Protein AF-K2RGA6-F1 (afdb_monomer_lite)

Structure (mmCIF, N/CA/C/O backbone):
data_AF-K2RGA6-F1
#
_entry.id   AF-K2RGA6-F1
#
loop_
_atom_site.group_PDB
_atom_site.id
_atom_site.type_symbol
_atom_site.label_atom_id
_atom_site.label_alt_id
_atom_site.label_comp_id
_atom_site.label_asym_id
_atom_site.label_entity_id
_atom_site.label_seq_id
_atom_site.pdbx_PDB_ins_code
_atom_site.Cartn_x
_atom_site.Cartn_y
_atom_site.Cartn_z
_atom_site.occupancy
_atom_site.B_iso_or_equiv
_atom_site.auth_seq_id
_atom_site.auth_comp_id
_atom_site.auth_asym_id
_atom_site.auth_atom_id
_atom_site.pdbx_PDB_model_num
ATOM 1 N N . MET A 1 1 ? -22.045 -12.278 21.652 1.00 42.59 1 MET A N 1
ATOM 2 C CA . MET A 1 1 ? -22.392 -11.239 22.652 1.00 42.59 1 MET A CA 1
ATOM 3 C C . MET A 1 1 ? -21.714 -9.876 22.408 1.00 42.59 1 MET A C 1
ATOM 5 O O . MET A 1 1 ? -22.221 -8.893 22.923 1.00 42.59 1 MET A O 1
ATOM 9 N N . SER A 1 2 ? -20.665 -9.750 21.575 1.00 54.59 2 SER A N 1
ATOM 10 C CA . SER A 1 2 ? -19.977 -8.459 21.315 1.00 54.59 2 SER A CA 1
ATOM 11 C C . SER A 1 2 ? -20.689 -7.456 20.393 1.00 54.59 2 SER A C 1
ATOM 13 O O . SER A 1 2 ? -20.349 -6.276 20.404 1.00 54.59 2 SER A O 1
ATOM 15 N N . THR A 1 3 ? -21.667 -7.881 19.593 1.00 55.94 3 THR A N 1
ATOM 16 C CA . THR A 1 3 ? -22.254 -7.037 18.535 1.00 55.94 3 THR A CA 1
ATOM 17 C C . THR A 1 3 ? -23.110 -5.886 19.082 1.00 55.94 3 THR A C 1
ATOM 19 O O . THR A 1 3 ? -23.089 -4.792 18.526 1.00 55.94 3 THR A O 1
ATOM 22 N N . ASN A 1 4 ? -23.799 -6.090 20.212 1.00 56.12 4 ASN A N 1
ATOM 23 C CA . ASN A 1 4 ? -24.708 -5.087 20.788 1.00 56.12 4 ASN A CA 1
ATOM 24 C C . ASN A 1 4 ? -23.983 -3.884 21.415 1.00 56.12 4 ASN A C 1
ATOM 26 O O . ASN A 1 4 ? -24.480 -2.765 21.327 1.00 56.12 4 ASN A O 1
ATOM 30 N N . ILE A 1 5 ? -22.792 -4.082 21.994 1.00 60.75 5 ILE A N 1
ATOM 31 C CA . ILE A 1 5 ? -21.998 -2.975 22.558 1.00 60.75 5 ILE A CA 1
ATOM 32 C C . ILE A 1 5 ? -21.409 -2.106 21.435 1.00 60.75 5 ILE A C 1
ATOM 34 O O . ILE A 1 5 ? -21.424 -0.880 21.533 1.00 60.75 5 ILE A O 1
ATOM 38 N N . MET A 1 6 ? -20.955 -2.724 20.336 1.00 58.00 6 MET A N 1
ATOM 39 C CA . MET A 1 6 ? -20.426 -1.996 19.176 1.00 58.00 6 MET A CA 1
ATOM 40 C C . MET A 1 6 ? -21.485 -1.101 18.519 1.00 58.00 6 MET A C 1
ATOM 42 O O . MET A 1 6 ? -21.184 0.039 18.172 1.00 58.00 6 MET A O 1
ATOM 46 N N . ILE A 1 7 ? -22.725 -1.588 18.382 1.00 60.47 7 ILE A N 1
ATOM 47 C CA . ILE A 1 7 ? -23.826 -0.803 17.805 1.00 60.47 7 ILE A CA 1
ATOM 48 C C . ILE A 1 7 ? -24.153 0.412 18.687 1.00 60.47 7 ILE A C 1
ATOM 50 O O . ILE A 1 7 ? -24.281 1.517 18.165 1.00 60.47 7 ILE A O 1
ATOM 54 N N . GLY A 1 8 ? -24.203 0.244 20.014 1.00 62.19 8 GLY A N 1
ATOM 55 C CA . GLY A 1 8 ? -24.531 1.330 20.948 1.00 62.19 8 GLY A CA 1
ATOM 56 C C . GLY A 1 8 ? -23.455 2.415 21.108 1.00 62.19 8 GLY A C 1
ATOM 57 O O . GLY A 1 8 ? -23.773 3.530 21.518 1.00 62.19 8 GLY A O 1
ATOM 58 N N . LEU A 1 9 ? -22.186 2.113 20.805 1.00 62.38 9 LEU A N 1
ATOM 59 C CA . LEU A 1 9 ? -21.092 3.098 20.786 1.00 62.38 9 LEU A CA 1
ATOM 60 C C . LEU A 1 9 ? -21.050 3.875 19.468 1.00 62.38 9 LEU A C 1
ATOM 62 O O . LEU A 1 9 ? -20.916 5.097 19.482 1.00 62.38 9 LEU A O 1
ATOM 66 N N . LEU A 1 10 ? -21.211 3.186 18.335 1.00 62.62 10 LEU A N 1
ATOM 67 C CA . LEU A 1 10 ? -21.225 3.840 17.028 1.00 62.62 10 LEU A CA 1
ATOM 68 C C . LEU A 1 10 ? -22.467 4.719 16.832 1.00 62.62 10 LEU A C 1
ATOM 70 O O . LEU A 1 10 ? -22.372 5.768 16.205 1.00 62.62 10 LEU A O 1
ATOM 74 N N . SER A 1 11 ? -23.611 4.355 17.421 1.00 65.50 11 SER A N 1
ATOM 75 C CA . SER A 1 11 ? -24.823 5.183 17.369 1.00 65.50 11 SER A CA 1
ATOM 76 C C . SER A 1 11 ? -24.694 6.506 18.135 1.00 65.50 11 SER A C 1
ATOM 78 O O . SER A 1 11 ? -25.461 7.429 17.884 1.00 65.50 11 SER A O 1
ATOM 80 N N . LYS A 1 12 ? -23.751 6.606 19.084 1.00 80.75 12 LYS A N 1
ATOM 81 C CA . LYS A 1 12 ? -23.526 7.808 19.906 1.00 80.75 12 LYS A CA 1
ATOM 82 C C . LYS A 1 12 ? -22.502 8.771 19.306 1.00 80.75 12 LYS A C 1
ATOM 84 O O . LYS A 1 12 ? -22.453 9.920 19.729 1.00 80.75 12 LYS A O 1
ATOM 89 N N . ASN A 1 13 ? -21.692 8.319 18.347 1.00 87.31 13 ASN A N 1
ATOM 90 C CA . ASN A 1 13 ? -20.688 9.146 17.685 1.00 87.31 13 ASN A CA 1
ATOM 91 C C . ASN A 1 13 ? -20.775 8.968 16.154 1.00 87.31 13 ASN A C 1
ATOM 93 O O . ASN A 1 13 ? -20.175 8.034 15.608 1.00 87.31 13 ASN A O 1
ATOM 97 N N . PRO A 1 14 ? -21.505 9.857 15.451 1.00 87.50 14 PRO A N 1
ATOM 98 C CA . PRO A 1 14 ? -21.702 9.746 14.008 1.00 87.50 14 PRO A CA 1
ATOM 99 C C . PRO A 1 14 ? -20.395 9.884 13.214 1.00 87.50 14 PRO A C 1
ATOM 101 O O . PRO A 1 14 ? -20.262 9.261 12.162 1.00 87.50 14 PRO A O 1
ATOM 104 N N . GLU A 1 15 ? -19.408 10.630 13.720 1.00 84.19 15 GLU A N 1
ATOM 105 C CA . GLU A 1 15 ? -18.098 10.773 13.072 1.00 84.19 15 GLU A CA 1
ATOM 106 C C . GLU A 1 15 ? -17.313 9.461 13.113 1.00 84.19 15 GLU A C 1
ATOM 108 O O . GLU A 1 15 ? -16.775 9.014 12.096 1.00 84.19 15 GLU A O 1
ATOM 113 N N . LEU A 1 16 ? -17.298 8.794 14.272 1.00 84.12 16 LEU A N 1
ATOM 114 C CA . LEU A 1 16 ? -16.670 7.484 14.419 1.00 84.12 16 LEU A CA 1
ATOM 115 C C . LEU A 1 16 ? -17.359 6.446 13.529 1.00 84.12 16 LEU A C 1
ATOM 117 O O . LEU A 1 16 ? -16.676 5.674 12.857 1.00 84.12 16 LEU A O 1
ATOM 121 N N . HIS A 1 17 ? -18.694 6.443 13.484 1.00 85.81 17 HIS A N 1
ATOM 122 C CA . HIS A 1 17 ? -19.451 5.563 12.594 1.00 85.81 17 HIS A CA 1
ATOM 123 C C . HIS A 1 17 ? -19.080 5.799 11.126 1.00 85.81 17 HIS A C 1
ATOM 125 O O . HIS A 1 17 ? -18.688 4.859 10.437 1.00 85.81 17 HIS A O 1
ATOM 131 N N . ALA A 1 18 ? -19.118 7.049 10.656 1.00 87.25 18 ALA A N 1
ATOM 132 C CA . ALA A 1 18 ? -18.738 7.397 9.288 1.00 87.25 18 ALA A CA 1
ATOM 133 C C . ALA A 1 18 ? -17.297 6.971 8.964 1.00 87.25 18 ALA A C 1
ATOM 135 O O . ALA A 1 18 ? -17.021 6.455 7.878 1.00 87.25 18 ALA A O 1
ATOM 136 N N . ARG A 1 19 ? -16.372 7.123 9.920 1.00 87.31 19 ARG A N 1
ATOM 137 C CA . ARG A 1 19 ? -14.982 6.700 9.746 1.00 87.31 19 ARG A CA 1
ATOM 138 C C . ARG A 1 19 ? -14.846 5.184 9.655 1.00 87.31 19 ARG A C 1
ATOM 140 O O . ARG A 1 19 ? -14.118 4.704 8.790 1.00 87.31 19 ARG A O 1
ATOM 147 N N . VAL A 1 20 ? -15.533 4.432 10.510 1.00 90.38 20 VAL A N 1
ATOM 148 C CA . VAL A 1 20 ? -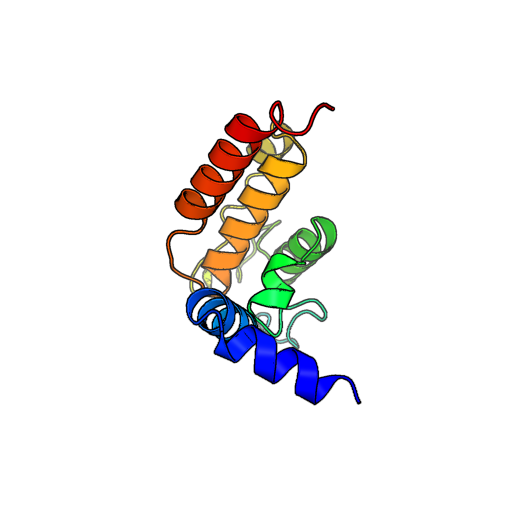15.528 2.962 10.476 1.00 90.38 20 VAL A CA 1
ATOM 149 C C . VAL A 1 20 ? -16.128 2.444 9.170 1.00 90.38 20 VAL A C 1
ATOM 151 O O . VAL A 1 20 ? -15.547 1.551 8.556 1.00 90.38 20 VAL A O 1
ATOM 154 N N . GLU A 1 21 ? -17.225 3.034 8.698 1.00 91.00 21 GLU A N 1
ATOM 155 C CA . GLU A 1 21 ? -17.820 2.679 7.405 1.00 91.00 21 GLU A CA 1
ATOM 156 C C . GLU A 1 21 ? -16.869 2.982 6.242 1.00 91.00 21 GLU A C 1
ATOM 158 O O . GLU A 1 21 ? -16.648 2.129 5.381 1.00 91.00 21 GLU A O 1
ATOM 163 N N . ASN A 1 22 ? -16.183 4.129 6.264 1.00 90.31 22 ASN A N 1
ATOM 164 C CA . ASN A 1 22 ? -15.135 4.418 5.287 1.00 90.31 22 ASN A CA 1
ATOM 165 C C . ASN A 1 22 ? -14.021 3.356 5.320 1.00 90.31 22 ASN A C 1
ATOM 167 O O . ASN A 1 22 ? -13.669 2.806 4.279 1.00 90.31 22 ASN A O 1
ATOM 171 N N . LEU A 1 23 ? -13.519 2.996 6.502 1.00 92.00 23 LEU A N 1
ATOM 172 C CA . LEU A 1 23 ? -12.478 1.976 6.680 1.00 92.00 23 LEU A CA 1
ATOM 173 C C . LEU A 1 23 ? -12.909 0.578 6.190 1.00 92.00 23 LEU A C 1
ATOM 175 O O . LEU A 1 23 ? -12.063 -0.206 5.750 1.00 92.00 23 LEU A O 1
ATOM 179 N N . ARG A 1 24 ? -14.210 0.271 6.219 1.00 94.00 24 ARG A N 1
ATOM 180 C CA . ARG A 1 24 ? -14.799 -0.977 5.703 1.00 94.00 24 ARG A CA 1
ATOM 181 C C . ARG A 1 24 ? -14.948 -1.011 4.181 1.00 94.00 24 ARG A C 1
ATOM 183 O O . ARG A 1 24 ? -15.158 -2.095 3.636 1.00 94.00 24 ARG A O 1
ATOM 190 N N . THR A 1 25 ? -14.815 0.127 3.498 1.00 93.75 25 THR A N 1
ATOM 191 C CA . THR A 1 25 ? -14.928 0.221 2.032 1.00 93.75 25 THR A CA 1
ATOM 192 C C . THR A 1 25 ? -13.978 -0.767 1.364 1.00 93.75 25 THR A C 1
ATOM 194 O O . THR A 1 25 ? -12.779 -0.773 1.658 1.00 93.75 25 THR A O 1
ATOM 197 N N . ARG A 1 26 ? -14.515 -1.611 0.475 1.00 95.56 26 ARG A N 1
ATOM 198 C CA . ARG A 1 26 ? -13.739 -2.606 -0.272 1.00 95.56 26 ARG A CA 1
ATOM 199 C C . ARG A 1 26 ? -12.953 -1.945 -1.396 1.00 95.56 26 ARG A C 1
ATOM 201 O O . ARG A 1 26 ? -13.460 -1.053 -2.069 1.00 95.56 26 ARG A O 1
ATOM 208 N N . LEU A 1 27 ? -11.735 -2.424 -1.605 1.00 93.69 27 LEU A N 1
ATOM 209 C CA . LEU A 1 27 ? -10.883 -2.016 -2.715 1.00 93.69 27 LEU A CA 1
ATOM 210 C C . LEU A 1 27 ? -10.910 -3.096 -3.792 1.00 93.69 27 LEU A C 1
ATOM 212 O O . LEU A 1 27 ? -10.921 -4.290 -3.483 1.00 93.69 27 LEU A O 1
ATOM 216 N N . LEU A 1 28 ? -10.942 -2.668 -5.052 1.00 91.88 28 LEU A N 1
ATOM 217 C CA . LEU A 1 28 ? -10.867 -3.581 -6.184 1.00 91.88 28 LEU A CA 1
ATOM 218 C C . LEU A 1 28 ? -9.400 -3.932 -6.461 1.00 91.88 28 LEU A C 1
ATOM 220 O O . LEU A 1 28 ? -8.563 -3.028 -6.495 1.00 91.88 28 LEU A O 1
ATOM 224 N N . PRO A 1 29 ? -9.074 -5.222 -6.644 1.00 91.81 29 PRO A N 1
ATOM 225 C CA . PRO A 1 29 ? -7.717 -5.628 -6.956 1.00 91.81 29 PRO A CA 1
ATOM 226 C C . PRO A 1 29 ? -7.309 -5.203 -8.367 1.00 91.81 29 PRO A C 1
ATOM 228 O O . PRO A 1 29 ? -8.099 -5.299 -9.306 1.00 91.81 29 PRO A O 1
ATOM 231 N N . ILE A 1 30 ? -6.049 -4.793 -8.514 1.00 92.44 30 ILE A N 1
ATOM 232 C CA . ILE A 1 30 ? -5.398 -4.629 -9.819 1.00 92.44 30 ILE A CA 1
ATOM 233 C C . ILE A 1 30 ? -4.804 -5.976 -10.238 1.00 92.44 30 ILE A C 1
ATOM 235 O O . ILE A 1 30 ? -4.344 -6.748 -9.397 1.00 92.44 30 ILE A O 1
ATOM 239 N N . TYR A 1 31 ? -4.838 -6.270 -11.534 1.00 93.12 31 TYR A N 1
ATOM 240 C CA . TYR A 1 31 ? -4.223 -7.466 -12.105 1.00 93.12 31 TYR A CA 1
ATOM 241 C C . TYR A 1 31 ? -2.836 -7.139 -12.639 1.00 93.12 31 TYR A C 1
ATOM 243 O O . TYR A 1 31 ? -2.602 -6.042 -13.141 1.00 93.12 31 TYR A O 1
ATOM 251 N N . ARG A 1 32 ? -1.916 -8.096 -12.523 1.00 94.00 32 ARG A N 1
ATOM 252 C CA . ARG A 1 32 ? -0.561 -7.947 -13.051 1.00 94.00 32 ARG A CA 1
ATOM 253 C C . ARG A 1 32 ? -0.546 -8.134 -14.565 1.00 94.00 32 ARG A C 1
ATOM 255 O O . ARG A 1 32 ? -1.174 -9.050 -15.092 1.00 94.00 32 ARG A O 1
ATOM 262 N N . MET A 1 33 ? 0.246 -7.305 -15.231 1.00 93.62 33 MET A N 1
ATOM 263 C CA . MET A 1 33 ? 0.543 -7.402 -16.656 1.00 93.62 33 MET A CA 1
ATOM 264 C C . MET A 1 33 ? 1.752 -8.322 -16.930 1.00 93.62 33 MET A C 1
ATOM 266 O O . MET A 1 33 ? 2.633 -8.442 -16.074 1.00 93.62 33 MET A O 1
ATOM 270 N N . PRO A 1 34 ? 1.804 -9.004 -18.091 1.00 91.56 34 PRO A N 1
ATOM 271 C CA . PRO A 1 34 ? 0.734 -9.115 -19.091 1.00 91.56 34 PRO A CA 1
ATOM 272 C C . PRO A 1 34 ? -0.397 -10.056 -18.637 1.00 91.56 34 PRO A C 1
ATOM 274 O O . PRO A 1 34 ? -1.496 -10.029 -19.184 1.00 91.56 34 PRO A O 1
ATOM 277 N N . THR A 1 35 ? -0.136 -10.911 -17.646 1.00 89.38 35 THR A N 1
ATOM 278 C CA . THR A 1 35 ? -1.130 -11.797 -17.028 1.00 89.38 35 THR A CA 1
ATOM 279 C C . THR A 1 35 ? -0.658 -12.218 -15.637 1.00 89.38 35 THR A C 1
ATOM 281 O O . THR A 1 35 ? 0.530 -12.459 -15.414 1.00 89.38 35 THR A O 1
ATOM 284 N N . GLY A 1 36 ? -1.587 -12.338 -14.691 1.00 92.25 36 GLY A N 1
ATOM 285 C CA . GLY A 1 36 ? -1.303 -12.824 -13.342 1.00 92.25 36 GLY A CA 1
ATOM 286 C C . GLY A 1 36 ? -2.426 -12.492 -12.362 1.00 92.25 36 GLY A C 1
ATOM 287 O O . GLY A 1 36 ? -3.184 -11.548 -12.605 1.00 92.25 36 GLY A O 1
ATOM 288 N N . PRO A 1 37 ? -2.569 -13.254 -11.263 1.00 96.06 37 PRO A N 1
ATOM 289 C CA . PRO A 1 37 ? -3.520 -12.906 -10.217 1.00 96.06 37 PRO A CA 1
ATOM 290 C C . PRO A 1 37 ? -3.116 -11.585 -9.538 1.00 96.06 37 PRO A C 1
ATOM 292 O O . PRO A 1 37 ? -1.976 -11.140 -9.655 1.00 96.06 37 PRO A O 1
ATOM 295 N N . PRO A 1 38 ? -4.016 -10.950 -8.781 1.00 96.00 38 PRO A N 1
ATOM 296 C CA . PRO A 1 38 ? -3.629 -9.862 -7.893 1.00 96.00 38 PRO A CA 1
ATOM 297 C C . PRO A 1 38 ? -2.589 -10.322 -6.864 1.00 96.00 38 PRO A C 1
ATOM 299 O O . PRO A 1 38 ? -2.628 -11.467 -6.404 1.00 96.00 38 PRO A O 1
ATOM 302 N N . HIS A 1 39 ? -1.696 -9.417 -6.454 1.00 96.75 39 HIS A N 1
ATOM 303 C CA . HIS A 1 39 ? -0.726 -9.697 -5.389 1.00 96.75 39 HIS A CA 1
ATOM 304 C C . HIS A 1 39 ? -1.436 -10.214 -4.113 1.00 96.75 39 HIS A C 1
ATOM 306 O O . HIS A 1 39 ? -2.457 -9.642 -3.720 1.00 96.75 39 HIS A O 1
ATOM 312 N N . PRO A 1 40 ? -0.917 -11.240 -3.409 1.00 96.19 40 PRO A N 1
ATOM 313 C CA . PRO A 1 40 ? -1.587 -11.834 -2.244 1.00 96.19 40 PRO A CA 1
ATOM 314 C C . PRO A 1 40 ? -1.845 -10.838 -1.104 1.00 96.19 40 PRO A C 1
ATOM 316 O O . PRO A 1 40 ? -2.890 -10.899 -0.455 1.00 96.19 40 PRO A O 1
ATOM 319 N N . CYS A 1 41 ? -0.931 -9.885 -0.897 1.00 96.50 41 CYS A N 1
ATOM 320 C CA . CYS A 1 41 ? -1.084 -8.807 0.089 1.00 96.50 41 CYS A CA 1
ATOM 321 C C . CYS A 1 41 ? -1.829 -7.575 -0.451 1.00 96.50 41 CYS A C 1
ATOM 323 O O . CYS A 1 41 ? -1.827 -6.536 0.204 1.00 96.50 41 CYS A O 1
ATOM 325 N N . PHE A 1 42 ? -2.431 -7.630 -1.646 1.00 96.06 42 PHE A N 1
ATOM 326 C CA . PHE A 1 42 ? -3.176 -6.483 -2.166 1.00 96.06 42 PHE A CA 1
ATOM 327 C C . PHE A 1 42 ? -4.312 -6.116 -1.191 1.00 96.06 42 PHE A C 1
ATOM 329 O O . PHE A 1 42 ? -5.073 -6.999 -0.765 1.00 96.06 42 PHE A O 1
ATOM 336 N N . PRO A 1 43 ? -4.444 -4.836 -0.800 1.00 96.31 43 PRO A N 1
ATOM 337 C CA . PRO A 1 43 ? -5.371 -4.455 0.250 1.00 96.31 43 PRO A CA 1
ATOM 338 C C . PRO A 1 43 ? -6.816 -4.673 -0.202 1.00 96.31 43 PRO A C 1
ATOM 340 O O . PRO A 1 43 ? -7.240 -4.223 -1.260 1.00 96.31 43 PRO A O 1
ATOM 343 N N . LYS A 1 44 ? -7.591 -5.364 0.636 1.00 95.81 44 LYS A N 1
ATOM 344 C CA . LYS A 1 44 ? -9.000 -5.708 0.362 1.00 95.81 44 LYS A CA 1
ATOM 345 C C . LYS A 1 44 ? -9.975 -4.613 0.798 1.00 95.81 44 LYS A C 1
ATOM 347 O O . LYS A 1 44 ? -11.107 -4.568 0.322 1.00 95.81 44 LYS A O 1
ATOM 352 N N . THR A 1 45 ? -9.554 -3.759 1.728 1.00 96.25 45 THR A N 1
ATOM 353 C CA . THR A 1 45 ? -10.336 -2.652 2.291 1.00 96.25 45 THR A CA 1
ATOM 354 C C . THR A 1 45 ? -9.440 -1.448 2.566 1.00 96.25 45 THR A C 1
ATOM 356 O O . THR A 1 45 ? -8.218 -1.595 2.648 1.00 96.25 45 THR A O 1
ATOM 359 N N . ILE A 1 46 ? -10.036 -0.266 2.766 1.00 94.50 46 ILE A N 1
ATOM 360 C CA . ILE A 1 46 ? -9.293 0.936 3.182 1.00 94.50 46 ILE A CA 1
ATOM 361 C C . ILE A 1 46 ? -8.554 0.686 4.507 1.00 94.50 46 ILE A C 1
ATOM 363 O O . ILE A 1 46 ? -7.399 1.082 4.637 1.00 94.50 46 ILE A O 1
ATOM 367 N N . LEU A 1 47 ? -9.164 -0.013 5.473 1.00 94.94 47 LEU A N 1
ATOM 368 C CA . LEU A 1 47 ? -8.483 -0.393 6.716 1.00 94.94 47 LEU A CA 1
ATOM 369 C C . LEU A 1 47 ? -7.235 -1.237 6.453 1.00 94.94 47 LEU A C 1
ATOM 371 O O . LEU A 1 47 ? -6.176 -0.933 6.990 1.00 94.94 47 LEU A O 1
ATOM 375 N N . HIS 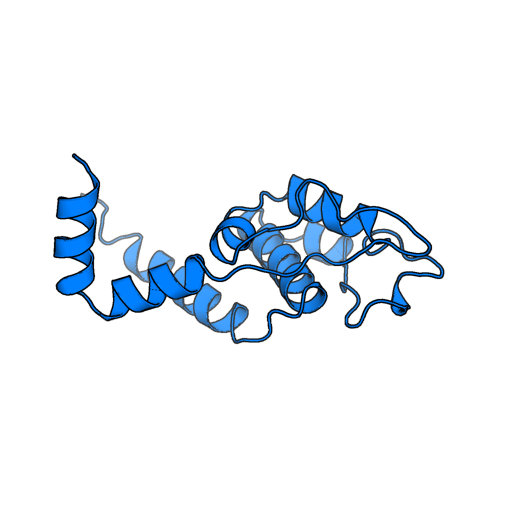A 1 48 ? -7.351 -2.275 5.621 1.00 95.69 48 HIS A N 1
ATOM 376 C CA . HIS A 1 48 ? -6.221 -3.144 5.302 1.00 95.69 48 HIS A CA 1
ATOM 377 C C . HIS A 1 48 ? -5.085 -2.340 4.657 1.00 95.69 48 HIS A C 1
ATOM 379 O O . HIS A 1 48 ? -3.942 -2.466 5.076 1.00 95.69 48 HIS A O 1
ATOM 385 N N . PHE A 1 49 ? -5.402 -1.432 3.730 1.00 96.06 49 PHE A N 1
ATOM 386 C CA . PHE A 1 49 ? -4.419 -0.521 3.139 1.00 96.06 49 PHE A CA 1
ATOM 387 C C . PHE A 1 49 ? -3.630 0.283 4.193 1.00 96.06 49 PHE A C 1
ATOM 389 O O . PHE A 1 49 ? -2.410 0.408 4.090 1.00 96.06 49 PHE A O 1
ATOM 396 N N . TRP A 1 50 ? -4.295 0.802 5.231 1.00 93.19 50 TRP A N 1
ATOM 397 C CA . TRP A 1 50 ? -3.626 1.558 6.299 1.00 93.19 50 TRP A CA 1
ATOM 398 C C . TRP A 1 50 ? -2.721 0.709 7.192 1.00 93.19 50 TRP A C 1
ATOM 400 O O . TRP A 1 50 ? -1.789 1.247 7.792 1.00 93.19 50 TRP A O 1
ATOM 410 N N . LEU A 1 51 ? -2.996 -0.590 7.281 1.00 95.31 51 LEU A N 1
ATOM 411 C CA . LEU A 1 51 ? -2.257 -1.538 8.109 1.00 95.31 51 LEU A CA 1
ATOM 412 C C . LEU A 1 51 ? -1.074 -2.188 7.383 1.00 95.31 51 LEU A C 1
ATOM 414 O O . LEU A 1 51 ? -0.315 -2.904 8.027 1.00 95.31 51 LEU A O 1
ATOM 418 N N . LEU A 1 52 ? -0.893 -1.924 6.083 1.00 95.75 52 LEU A N 1
ATOM 419 C CA . LEU A 1 52 ? 0.241 -2.452 5.326 1.00 95.75 52 LEU A CA 1
ATOM 420 C C . LEU A 1 52 ? 1.572 -2.010 5.947 1.00 95.75 52 LEU A C 1
ATOM 422 O O . LEU A 1 52 ? 1.813 -0.812 6.171 1.00 95.75 52 LEU A O 1
ATOM 426 N N . SER A 1 53 ? 2.430 -2.999 6.176 1.00 96.06 53 SER A N 1
ATOM 427 C CA . SER A 1 53 ? 3.823 -2.847 6.584 1.00 96.06 53 SER A CA 1
ATOM 428 C C . SER A 1 53 ? 4.706 -2.396 5.420 1.00 96.06 53 SER A C 1
ATOM 430 O O . SER A 1 53 ? 4.344 -2.518 4.250 1.00 96.06 53 SER A O 1
ATOM 432 N N . GLU A 1 54 ? 5.901 -1.885 5.724 1.00 95.25 54 GLU A N 1
ATOM 433 C CA . GLU A 1 54 ? 6.824 -1.430 4.680 1.00 95.25 54 GLU A CA 1
ATOM 434 C C . GLU A 1 54 ? 7.195 -2.549 3.693 1.00 95.25 54 GLU A C 1
ATOM 436 O O . GLU A 1 54 ? 7.247 -2.320 2.484 1.00 95.25 54 GLU A O 1
ATOM 441 N N . SER A 1 55 ? 7.426 -3.764 4.197 1.00 96.75 55 SER A N 1
ATOM 442 C CA . SER A 1 55 ? 7.782 -4.926 3.379 1.00 96.75 55 SER A CA 1
ATOM 443 C C . SER A 1 55 ? 6.650 -5.338 2.442 1.00 96.75 55 SER A C 1
ATOM 445 O O . SER A 1 55 ? 6.914 -5.644 1.282 1.00 96.75 55 SER A O 1
ATOM 447 N N . GLU A 1 56 ? 5.396 -5.290 2.895 1.00 97.69 56 GLU A N 1
ATOM 448 C CA . GLU A 1 56 ? 4.238 -5.583 2.046 1.00 97.69 56 GLU A CA 1
ATOM 449 C C . GLU A 1 56 ? 4.072 -4.545 0.937 1.00 97.69 56 GLU A C 1
ATOM 451 O O . GLU A 1 56 ? 3.825 -4.920 -0.208 1.00 97.69 56 GLU A O 1
ATOM 456 N N . ILE A 1 57 ? 4.259 -3.254 1.240 1.00 97.00 57 ILE A N 1
ATOM 457 C CA . ILE A 1 57 ? 4.194 -2.197 0.220 1.00 97.00 57 ILE A CA 1
ATOM 458 C C . ILE A 1 57 ? 5.311 -2.403 -0.819 1.00 97.00 57 ILE A C 1
ATOM 460 O O . ILE A 1 57 ? 5.036 -2.352 -2.016 1.00 97.00 57 ILE A O 1
ATOM 464 N N . ASN A 1 58 ? 6.543 -2.697 -0.387 1.00 96.38 58 ASN A N 1
ATOM 465 C CA . ASN A 1 58 ? 7.655 -2.987 -1.303 1.00 96.38 58 ASN A CA 1
ATOM 466 C C . ASN A 1 58 ? 7.373 -4.223 -2.175 1.00 96.38 58 ASN A C 1
ATOM 468 O O . ASN A 1 58 ? 7.602 -4.183 -3.379 1.00 96.38 58 ASN A O 1
ATOM 472 N N . SER A 1 59 ? 6.840 -5.299 -1.585 1.00 97.31 59 SER A N 1
ATOM 473 C CA . SER A 1 59 ? 6.475 -6.527 -2.307 1.00 97.31 59 SER A CA 1
ATOM 474 C C . SER A 1 59 ? 5.420 -6.256 -3.382 1.00 97.31 59 SER A C 1
ATOM 476 O O . SER A 1 59 ? 5.522 -6.754 -4.501 1.00 97.31 59 SER A O 1
ATOM 478 N N . ILE A 1 60 ? 4.425 -5.418 -3.069 1.00 96.69 60 ILE A N 1
ATOM 479 C CA . ILE A 1 60 ? 3.405 -4.982 -4.029 1.00 96.69 60 ILE A CA 1
ATOM 480 C C . ILE A 1 60 ? 4.044 -4.176 -5.168 1.00 96.69 60 ILE A C 1
ATOM 482 O O . ILE A 1 60 ? 3.779 -4.463 -6.333 1.00 96.69 60 ILE A O 1
ATOM 486 N N . ALA A 1 61 ? 4.887 -3.189 -4.852 1.00 95.88 61 ALA A N 1
ATOM 487 C CA . ALA A 1 61 ? 5.538 -2.346 -5.855 1.00 95.88 61 ALA A CA 1
ATOM 488 C C . ALA A 1 61 ? 6.426 -3.167 -6.806 1.00 95.88 61 ALA A C 1
ATOM 490 O O . ALA A 1 61 ? 6.348 -2.999 -8.023 1.00 95.88 61 ALA A O 1
ATOM 491 N N . GLN A 1 62 ? 7.198 -4.116 -6.274 1.00 95.62 62 GLN A N 1
ATOM 492 C CA . GLN A 1 62 ? 8.019 -5.021 -7.076 1.00 95.62 62 GLN A CA 1
ATOM 493 C C . GLN A 1 62 ? 7.161 -5.909 -7.991 1.00 95.62 62 GLN A C 1
ATOM 495 O O . GLN A 1 62 ? 7.479 -6.073 -9.165 1.00 95.62 62 GLN A O 1
ATOM 500 N N . TYR A 1 63 ? 6.045 -6.446 -7.487 1.00 96.25 63 TYR A N 1
ATOM 501 C CA . TYR A 1 63 ? 5.168 -7.339 -8.253 1.00 96.25 63 TYR A CA 1
ATOM 502 C C . TYR A 1 63 ? 4.557 -6.686 -9.501 1.00 96.25 63 TYR A C 1
ATOM 504 O O . TYR A 1 63 ? 4.405 -7.348 -10.531 1.00 96.25 63 TYR A O 1
ATOM 512 N N . TYR A 1 64 ? 4.224 -5.395 -9.416 1.00 95.81 64 TYR A N 1
ATOM 513 C CA . TYR A 1 64 ? 3.669 -4.604 -10.521 1.00 95.81 64 TYR A CA 1
ATOM 514 C C . TYR A 1 64 ? 4.740 -3.850 -11.332 1.00 95.81 64 TYR A C 1
ATOM 516 O O . TYR A 1 64 ? 4.399 -2.898 -12.037 1.00 95.81 64 TYR A O 1
ATOM 524 N N . SER A 1 65 ? 6.016 -4.239 -11.225 1.00 94.81 65 SER A N 1
ATOM 525 C CA . SER A 1 65 ? 7.142 -3.610 -11.936 1.00 94.81 65 SER 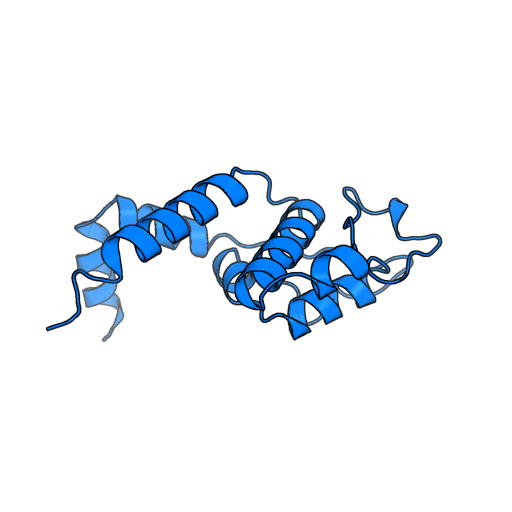A CA 1
ATOM 526 C C . SER A 1 65 ? 7.249 -2.099 -11.684 1.00 94.81 65 SER A C 1
ATOM 528 O O . SER A 1 65 ? 7.518 -1.311 -12.584 1.00 94.81 65 SER A O 1
ATOM 530 N N . GLN A 1 66 ? 6.958 -1.662 -10.457 1.00 94.69 66 GLN A N 1
ATOM 531 C CA . GLN A 1 66 ? 6.995 -0.247 -10.066 1.00 94.69 66 GLN A CA 1
ATOM 532 C C . GLN A 1 66 ? 8.306 0.137 -9.368 1.00 94.69 66 GLN A C 1
ATOM 534 O O . GLN A 1 66 ? 8.661 1.308 -9.338 1.00 94.69 66 GLN A O 1
ATOM 539 N N . THR A 1 67 ? 9.023 -0.840 -8.805 1.00 94.19 67 THR A N 1
ATOM 540 C CA . THR A 1 67 ? 10.345 -0.640 -8.185 1.00 94.19 67 THR A CA 1
ATOM 541 C C . THR A 1 67 ? 11.464 -0.651 -9.223 1.00 94.19 67 THR A C 1
ATOM 543 O O . THR A 1 67 ? 12.309 0.236 -9.229 1.00 94.19 67 THR A O 1
ATOM 546 N N . GLU A 1 68 ? 11.441 -1.635 -10.120 1.00 92.00 68 GLU A N 1
ATOM 547 C CA . GLU A 1 68 ? 12.358 -1.763 -11.253 1.00 92.00 68 GLU A CA 1
ATOM 548 C C . GLU A 1 68 ? 11.508 -1.671 -12.527 1.00 92.00 68 GLU A C 1
ATOM 550 O O . GLU A 1 68 ? 10.811 -2.637 -12.850 1.00 92.00 68 GLU A O 1
ATOM 555 N N . PRO A 1 69 ? 11.462 -0.499 -13.187 1.00 90.50 69 PRO A N 1
ATOM 556 C CA . PRO A 1 69 ? 10.574 -0.295 -14.321 1.00 90.50 69 PRO A CA 1
ATOM 557 C C . PRO A 1 69 ? 10.877 -1.217 -15.507 1.00 90.50 69 PRO A C 1
ATOM 559 O O . PRO A 1 69 ? 12.035 -1.412 -15.876 1.00 90.50 69 PRO A O 1
ATOM 562 N N . ASP A 1 70 ? 9.824 -1.720 -16.140 1.00 92.94 70 ASP A N 1
ATOM 563 C CA . ASP A 1 70 ? 9.851 -2.526 -17.356 1.00 92.94 70 ASP A CA 1
ATOM 564 C C . ASP A 1 70 ? 8.841 -1.996 -18.396 1.00 92.94 70 ASP A C 1
ATOM 566 O O . ASP A 1 70 ? 8.271 -0.909 -18.263 1.00 92.94 70 ASP A O 1
ATOM 570 N N . GLU A 1 71 ? 8.615 -2.768 -19.460 1.00 95.00 71 GLU A N 1
ATOM 571 C CA . GLU A 1 71 ? 7.671 -2.428 -20.531 1.00 95.00 71 GLU A CA 1
ATOM 572 C C . GLU A 1 71 ? 6.207 -2.293 -20.063 1.00 95.00 71 GLU A C 1
ATOM 574 O O . GLU A 1 71 ? 5.403 -1.643 -20.735 1.00 95.00 71 GLU A O 1
ATOM 579 N N . TYR A 1 72 ? 5.848 -2.849 -18.900 1.00 93.19 72 TYR A N 1
ATOM 580 C CA . TYR A 1 72 ? 4.494 -2.817 -18.350 1.00 93.19 72 TYR A CA 1
ATOM 581 C C . TYR A 1 72 ? 4.279 -1.708 -17.320 1.00 93.19 72 TYR A C 1
ATOM 583 O O . TYR A 1 72 ? 3.126 -1.374 -17.034 1.00 93.19 72 TYR A O 1
ATOM 591 N N . THR A 1 73 ? 5.330 -1.099 -16.768 1.00 92.94 73 THR A N 1
ATOM 592 C CA . THR A 1 73 ? 5.221 -0.083 -15.703 1.00 92.94 73 THR A CA 1
ATOM 593 C C . THR A 1 73 ? 4.254 1.045 -16.048 1.00 92.94 73 THR A C 1
ATOM 595 O O . THR A 1 73 ? 3.443 1.439 -15.211 1.00 92.94 73 THR A O 1
ATOM 598 N N . LEU A 1 74 ? 4.303 1.535 -17.290 1.00 93.38 74 LEU A N 1
ATOM 599 C CA . LEU A 1 74 ? 3.481 2.651 -17.769 1.00 93.38 74 LEU A CA 1
ATOM 600 C C . LEU A 1 74 ? 2.097 2.227 -18.285 1.00 93.38 74 LEU A C 1
ATOM 602 O O . LEU A 1 74 ? 1.320 3.073 -18.717 1.00 93.38 74 LEU A O 1
ATOM 606 N N . THR A 1 75 ? 1.772 0.932 -18.242 1.00 92.38 75 THR A N 1
ATOM 607 C CA . THR A 1 75 ? 0.445 0.430 -18.641 1.00 92.38 75 THR A CA 1
ATOM 608 C C . THR A 1 75 ? -0.594 0.573 -17.529 1.00 92.38 75 THR A C 1
ATOM 610 O O . THR A 1 75 ? -1.796 0.548 -17.795 1.00 92.38 75 THR A O 1
ATOM 613 N N . TYR A 1 76 ? -0.150 0.761 -16.283 1.00 91.81 76 TYR A N 1
ATOM 614 C CA . TYR A 1 76 ? -1.037 1.023 -15.156 1.00 91.81 76 TYR A CA 1
ATOM 615 C C . TYR A 1 76 ? -1.501 2.491 -15.148 1.00 91.81 76 TYR A C 1
ATOM 617 O O . TYR A 1 76 ? -0.732 3.377 -15.520 1.00 91.81 76 TYR A O 1
ATOM 625 N N . PRO A 1 77 ? -2.728 2.793 -14.672 1.00 86.88 77 PRO A N 1
ATOM 626 C CA . PRO A 1 77 ? -3.286 4.150 -14.720 1.00 86.88 77 PRO A CA 1
ATOM 627 C C . PRO A 1 77 ? -2.448 5.223 -14.015 1.00 86.88 77 PRO A C 1
ATOM 629 O O . PRO A 1 77 ? -2.544 6.404 -14.351 1.00 86.88 77 PRO A O 1
ATOM 632 N N . HIS A 1 78 ? -1.673 4.831 -13.003 1.00 90.31 78 HIS A N 1
ATOM 633 C CA . HIS A 1 78 ? -0.774 5.729 -12.297 1.00 90.31 78 HIS A CA 1
ATOM 634 C C . HIS A 1 78 ? 0.478 4.970 -11.847 1.00 90.31 78 HIS A C 1
ATOM 636 O O . HIS A 1 78 ? 0.358 4.167 -10.926 1.00 90.31 78 HIS A O 1
ATOM 642 N N . PRO A 1 79 ? 1.654 5.184 -12.463 1.00 90.69 79 PRO A N 1
ATOM 643 C CA . PRO A 1 79 ? 2.885 4.551 -12.007 1.00 90.69 79 PRO A CA 1
ATOM 644 C C . PRO A 1 79 ? 3.301 5.099 -10.634 1.00 90.69 79 PRO A C 1
ATOM 646 O O . PRO A 1 79 ? 3.042 6.262 -10.321 1.00 90.69 79 PRO A O 1
ATOM 649 N N . MET A 1 80 ? 3.947 4.276 -9.810 1.00 90.62 80 MET A N 1
ATOM 650 C CA . MET A 1 80 ? 4.531 4.730 -8.546 1.00 90.62 80 MET A CA 1
ATOM 651 C C . MET A 1 80 ? 5.855 5.444 -8.834 1.00 90.62 80 MET A C 1
ATOM 653 O O . MET A 1 80 ? 6.721 4.887 -9.509 1.00 90.62 80 MET A O 1
ATOM 657 N N . LEU A 1 81 ? 6.056 6.651 -8.306 1.00 84.88 81 LEU A N 1
ATOM 658 C CA . LEU A 1 81 ? 7.328 7.370 -8.433 1.00 84.88 81 LEU A CA 1
ATOM 659 C C . LEU A 1 81 ? 8.324 6.843 -7.391 1.00 84.88 81 LEU A C 1
ATOM 661 O O . LEU A 1 81 ? 8.580 7.465 -6.360 1.00 84.88 81 LEU A O 1
ATOM 665 N N . TRP A 1 82 ? 8.832 5.634 -7.629 1.00 89.19 82 TRP A N 1
ATOM 666 C CA . TRP A 1 82 ? 9.596 4.868 -6.648 1.00 89.19 82 TRP A CA 1
ATOM 667 C C . TRP A 1 82 ? 11.050 5.350 -6.514 1.00 89.19 82 TRP A C 1
ATOM 669 O O . TRP A 1 82 ? 11.977 4.796 -7.099 1.00 89.19 82 TRP A O 1
ATOM 679 N N . ASP A 1 83 ? 11.262 6.405 -5.725 1.00 88.69 83 ASP A N 1
ATOM 680 C CA . ASP A 1 83 ? 12.579 7.019 -5.532 1.00 88.69 83 ASP A CA 1
ATOM 681 C C . ASP A 1 83 ? 13.362 6.378 -4.369 1.00 88.69 83 ASP A C 1
ATOM 683 O O . ASP A 1 83 ? 13.246 6.760 -3.199 1.00 88.69 83 ASP A O 1
ATOM 687 N N . HIS A 1 84 ? 14.207 5.398 -4.702 1.00 88.25 84 HIS A N 1
ATOM 688 C CA . HIS A 1 84 ? 15.092 4.734 -3.740 1.00 88.25 84 HIS A CA 1
ATOM 689 C C . HIS A 1 84 ? 16.054 5.692 -3.031 1.00 88.25 84 HIS A C 1
ATOM 691 O O . HIS A 1 84 ? 16.339 5.502 -1.844 1.00 88.25 84 HIS A O 1
ATOM 697 N N . GLN A 1 85 ? 16.551 6.714 -3.733 1.00 91.50 85 GLN A N 1
ATOM 698 C CA . GLN A 1 85 ? 17.498 7.665 -3.167 1.00 91.50 85 GLN A CA 1
ATOM 699 C C . GLN A 1 85 ? 16.794 8.541 -2.133 1.00 91.50 85 GLN A C 1
ATOM 701 O O . GLN A 1 85 ? 17.271 8.631 -1.001 1.00 91.50 85 GLN A O 1
ATOM 706 N N . ALA A 1 86 ? 15.630 9.102 -2.458 1.00 89.94 86 ALA A N 1
ATOM 707 C CA . ALA A 1 86 ? 14.845 9.887 -1.510 1.00 89.94 86 ALA A CA 1
ATOM 708 C C . ALA A 1 86 ? 14.425 9.056 -0.291 1.00 89.94 86 ALA A C 1
ATOM 710 O O . ALA A 1 86 ? 14.589 9.503 0.844 1.00 89.94 86 ALA A O 1
ATOM 711 N N . PHE A 1 87 ? 13.950 7.822 -0.492 1.00 91.75 87 PHE A N 1
ATOM 712 C CA . PHE A 1 87 ? 13.552 6.946 0.613 1.00 91.75 87 PHE A CA 1
ATOM 713 C C . PHE A 1 87 ? 14.713 6.600 1.550 1.00 91.75 87 PHE A C 1
ATOM 715 O O . PHE A 1 87 ? 14.492 6.470 2.753 1.00 91.75 87 PHE A O 1
ATOM 722 N N . SER A 1 88 ? 15.941 6.480 1.039 1.00 91.94 88 SER A N 1
ATOM 723 C CA . SER A 1 88 ? 17.119 6.176 1.866 1.00 91.94 88 SER A CA 1
ATOM 724 C C . SER A 1 88 ? 17.449 7.266 2.894 1.00 91.94 88 SER A C 1
ATOM 726 O O . SER A 1 88 ? 18.049 6.968 3.922 1.00 91.94 88 SER A O 1
ATOM 728 N N . GLN A 1 89 ? 17.032 8.508 2.630 1.00 93.75 89 GLN A N 1
ATOM 729 C CA . GLN A 1 89 ? 17.299 9.672 3.481 1.00 93.75 89 GLN A CA 1
ATOM 730 C C . GLN A 1 89 ? 16.179 9.948 4.499 1.00 93.75 89 GLN A C 1
ATOM 732 O O . GLN A 1 89 ? 16.314 10.838 5.333 1.00 93.75 89 GLN A O 1
ATOM 737 N N . MET A 1 90 ? 15.065 9.212 4.433 1.00 91.38 90 MET A N 1
ATOM 738 C CA . MET A 1 90 ? 13.902 9.405 5.304 1.00 91.38 90 MET A CA 1
ATOM 739 C C . MET A 1 90 ? 13.972 8.526 6.556 1.00 91.38 90 MET A C 1
ATOM 741 O O . MET A 1 90 ? 14.429 7.376 6.506 1.00 91.38 90 MET A O 1
ATOM 745 N N . SER A 1 91 ? 13.405 9.011 7.666 1.00 93.00 91 SER A N 1
ATOM 746 C CA . SER A 1 91 ? 13.118 8.153 8.819 1.00 93.00 91 SER A CA 1
ATOM 747 C C . SER A 1 91 ? 12.143 7.030 8.438 1.00 93.00 91 SER A C 1
ATOM 749 O O . SER A 1 91 ? 11.419 7.111 7.443 1.00 93.00 91 SER A O 1
ATOM 751 N N . THR A 1 92 ? 12.079 5.967 9.244 1.00 88.31 92 THR A N 1
ATOM 752 C CA . THR A 1 92 ? 11.178 4.831 8.978 1.00 88.31 92 THR A CA 1
ATOM 753 C C . THR A 1 92 ? 9.719 5.266 8.819 1.00 88.31 92 THR A C 1
ATOM 755 O O . THR A 1 92 ? 9.048 4.831 7.883 1.00 88.31 92 THR A O 1
ATOM 758 N N . THR A 1 93 ? 9.230 6.161 9.679 1.00 86.94 93 THR A N 1
ATOM 759 C CA . THR A 1 93 ? 7.841 6.641 9.626 1.00 86.94 93 THR A CA 1
ATOM 760 C C . THR A 1 93 ? 7.569 7.440 8.353 1.00 86.94 93 THR A C 1
ATOM 762 O O . THR A 1 93 ? 6.590 7.169 7.657 1.00 86.94 93 THR A O 1
ATOM 765 N N . GLU A 1 94 ? 8.444 8.385 8.007 1.00 88.75 94 GLU A N 1
ATOM 766 C CA . GLU A 1 94 ? 8.309 9.207 6.796 1.00 88.75 94 GLU A CA 1
ATOM 767 C C . GLU A 1 94 ? 8.359 8.352 5.531 1.00 88.75 94 GLU A C 1
ATOM 769 O O . GLU A 1 94 ? 7.511 8.497 4.648 1.00 88.75 94 GLU A O 1
ATOM 774 N N . ARG A 1 95 ? 9.296 7.399 5.483 1.00 92.69 95 ARG A N 1
ATOM 775 C CA . ARG A 1 95 ? 9.475 6.478 4.362 1.00 92.69 95 ARG A CA 1
ATOM 776 C C . ARG A 1 95 ? 8.238 5.617 4.130 1.00 92.69 95 ARG A C 1
ATOM 778 O O . ARG A 1 95 ? 7.769 5.519 2.997 1.00 92.69 95 ARG A O 1
ATOM 785 N N . ILE A 1 96 ? 7.667 5.033 5.189 1.00 91.81 96 ILE A N 1
ATOM 786 C CA . ILE A 1 96 ? 6.420 4.255 5.096 1.00 91.81 96 ILE A CA 1
ATOM 787 C C . ILE A 1 96 ? 5.282 5.131 4.568 1.00 91.81 96 ILE A C 1
ATOM 789 O O . ILE A 1 96 ? 4.517 4.697 3.707 1.00 91.81 96 ILE A O 1
ATOM 793 N N . CYS A 1 97 ? 5.173 6.372 5.044 1.00 89.44 97 CYS A N 1
ATOM 794 C CA . CYS A 1 97 ? 4.113 7.285 4.622 1.00 89.44 97 CYS A CA 1
ATOM 795 C C . CYS A 1 97 ? 4.252 7.713 3.159 1.00 89.44 97 CYS A C 1
ATOM 797 O O . CYS A 1 97 ? 3.249 7.748 2.443 1.00 89.44 97 CYS A O 1
ATOM 799 N N . ALA A 1 98 ? 5.474 7.986 2.700 1.00 90.88 98 ALA A N 1
ATOM 800 C CA . ALA A 1 98 ? 5.760 8.304 1.306 1.00 90.88 98 ALA A CA 1
ATOM 801 C C . ALA A 1 98 ? 5.436 7.115 0.387 1.00 90.88 98 ALA A C 1
ATOM 803 O O . ALA A 1 98 ? 4.643 7.256 -0.541 1.00 90.88 98 ALA A O 1
ATOM 804 N N . LYS A 1 99 ? 5.928 5.913 0.706 1.00 93.94 99 LYS A N 1
ATOM 805 C CA . LYS A 1 99 ? 5.636 4.692 -0.066 1.00 93.94 99 LYS A CA 1
ATOM 806 C C . LYS A 1 99 ? 4.146 4.362 -0.107 1.00 93.94 99 LYS A C 1
ATOM 808 O O . LYS A 1 99 ? 3.598 4.026 -1.154 1.00 93.94 99 LYS A O 1
ATOM 813 N N . ARG A 1 100 ? 3.457 4.501 1.028 1.00 94.25 100 ARG A N 1
ATOM 814 C CA . ARG A 1 100 ? 2.006 4.303 1.117 1.00 94.25 100 ARG A CA 1
ATOM 815 C C . ARG A 1 100 ? 1.242 5.310 0.257 1.00 94.25 100 ARG A C 1
ATOM 817 O O . ARG A 1 100 ? 0.216 4.951 -0.314 1.00 94.25 100 ARG A O 1
ATOM 824 N N . ARG A 1 101 ? 1.716 6.555 0.158 1.00 91.56 101 ARG A N 1
ATOM 825 C CA . ARG A 1 101 ? 1.126 7.578 -0.715 1.00 91.56 101 ARG A CA 1
ATOM 826 C C . ARG A 1 101 ? 1.259 7.196 -2.189 1.00 91.56 101 ARG A C 1
ATOM 828 O O . ARG A 1 101 ? 0.258 7.278 -2.893 1.00 91.56 101 ARG A O 1
ATOM 835 N N . GLU A 1 102 ? 2.433 6.750 -2.625 1.00 92.44 102 GLU A N 1
ATOM 836 C CA . GLU A 1 102 ? 2.633 6.280 -4.004 1.00 92.44 102 GLU A CA 1
ATOM 837 C C . GLU A 1 102 ? 1.720 5.087 -4.321 1.00 92.44 102 GLU A C 1
ATOM 839 O O . GLU A 1 102 ? 0.999 5.097 -5.320 1.00 92.44 102 GLU A O 1
ATOM 844 N N . LEU A 1 103 ? 1.631 4.115 -3.405 1.00 94.25 103 LEU A N 1
ATOM 845 C CA . LEU A 1 103 ? 0.695 2.997 -3.537 1.00 94.25 103 LEU A CA 1
ATOM 846 C C . LEU A 1 103 ? -0.770 3.463 -3.595 1.00 94.25 103 LEU A C 1
ATOM 848 O O . LEU A 1 103 ? -1.542 2.924 -4.383 1.00 94.25 103 LEU A O 1
ATOM 852 N N . ALA A 1 104 ? -1.172 4.452 -2.789 1.00 92.94 104 ALA A N 1
ATOM 853 C CA . ALA A 1 104 ? -2.537 4.986 -2.806 1.00 92.94 104 ALA A CA 1
ATOM 854 C C . ALA A 1 104 ? -2.913 5.521 -4.192 1.00 92.94 104 ALA A C 1
ATOM 856 O O . ALA A 1 104 ? -3.994 5.219 -4.698 1.00 92.94 104 ALA A O 1
ATOM 857 N N . LEU A 1 105 ? -2.011 6.289 -4.810 1.00 90.88 105 LEU A N 1
ATOM 858 C CA . LEU A 1 105 ? -2.221 6.844 -6.143 1.00 90.88 105 LEU A CA 1
ATOM 859 C C . LEU A 1 105 ? -2.313 5.732 -7.194 1.00 90.88 105 LEU A C 1
ATOM 861 O O . LEU A 1 105 ? -3.244 5.745 -8.000 1.00 90.88 105 LEU A O 1
ATOM 865 N N . PHE A 1 106 ? -1.415 4.744 -7.121 1.00 92.94 106 PHE A N 1
ATOM 866 C CA . PHE A 1 106 ? -1.400 3.568 -7.996 1.00 92.94 106 PHE A CA 1
ATOM 867 C C . PHE A 1 106 ? -2.721 2.787 -7.965 1.00 92.94 106 PHE A C 1
ATOM 869 O O . PHE A 1 106 ? -3.255 2.429 -9.012 1.00 92.94 106 PHE A O 1
ATOM 876 N N . ILE A 1 107 ? -3.304 2.574 -6.779 1.00 92.56 107 ILE A N 1
ATOM 877 C CA . ILE A 1 107 ? -4.575 1.842 -6.626 1.00 92.56 107 ILE A CA 1
ATOM 878 C C . ILE A 1 107 ? -5.828 2.719 -6.800 1.00 92.56 107 ILE A C 1
ATOM 880 O O . ILE A 1 107 ? -6.941 2.273 -6.519 1.00 92.56 107 ILE A O 1
ATOM 884 N N . GLY A 1 108 ? -5.672 3.971 -7.241 1.00 88.56 108 GLY A N 1
ATOM 885 C CA . GLY A 1 108 ? -6.788 4.879 -7.521 1.00 88.56 108 GLY A CA 1
ATOM 886 C C . GLY A 1 108 ? -7.420 5.532 -6.287 1.00 88.56 108 GLY A C 1
ATOM 887 O O . GLY A 1 108 ? -8.466 6.173 -6.400 1.00 88.56 108 GLY A O 1
ATOM 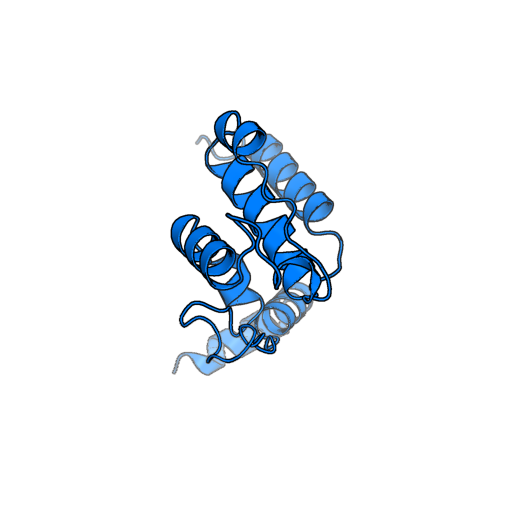888 N N . LEU A 1 109 ? -6.795 5.435 -5.112 1.00 88.69 109 LEU A N 1
ATOM 889 C CA . LEU A 1 109 ? -7.212 6.192 -3.935 1.00 88.69 109 LEU A CA 1
ATOM 890 C C . LEU A 1 109 ? -6.768 7.653 -4.078 1.00 88.69 109 LEU A C 1
ATOM 892 O O . LEU A 1 109 ? -5.641 8.027 -3.754 1.00 88.69 109 LEU A O 1
ATOM 896 N N . ARG A 1 110 ? -7.683 8.510 -4.542 1.00 69.25 110 ARG A N 1
ATOM 897 C CA . ARG A 1 110 ? -7.497 9.967 -4.556 1.00 69.25 110 ARG A CA 1
ATOM 898 C C . ARG A 1 110 ? -8.272 10.624 -3.417 1.00 69.25 110 ARG A C 1
ATOM 900 O O . ARG A 1 110 ? -9.488 10.716 -3.501 1.00 69.25 110 ARG A O 1
ATOM 907 N N . ALA A 1 111 ? -7.565 11.122 -2.398 1.00 51.06 111 ALA A N 1
ATOM 908 C CA . ALA A 1 111 ? -7.934 12.318 -1.619 1.00 51.06 111 ALA A CA 1
ATOM 909 C C . ALA A 1 111 ? -6.944 12.569 -0.470 1.00 51.06 111 ALA A C 1
ATOM 911 O O . ALA A 1 111 ? -6.724 11.683 0.340 1.00 51.06 111 ALA A O 1
ATOM 912 N N . ASN A 1 112 ? -6.392 13.786 -0.387 1.00 50.22 112 ASN A N 1
ATOM 913 C CA . ASN A 1 112 ? -5.844 14.493 0.790 1.00 50.22 112 ASN A CA 1
ATOM 914 C C . ASN A 1 112 ? -4.995 13.745 1.857 1.00 50.22 112 ASN A C 1
ATOM 916 O O . ASN A 1 112 ? -4.744 14.296 2.929 1.00 50.22 112 ASN A O 1
ATOM 920 N N . MET A 1 113 ? -4.504 12.532 1.579 1.00 53.03 113 MET A N 1
ATOM 921 C CA . MET A 1 113 ? -3.794 11.670 2.539 1.00 53.03 113 MET A CA 1
ATOM 922 C C . MET A 1 113 ? -2.569 12.358 3.141 1.00 53.03 113 MET A C 1
ATOM 924 O O . MET A 1 113 ? -2.276 12.191 4.318 1.00 53.03 113 MET A O 1
ATOM 928 N N . GLY A 1 114 ? -1.876 13.174 2.339 1.00 50.72 114 GLY A N 1
ATOM 929 C CA . GLY A 1 114 ? -0.731 13.950 2.803 1.00 50.72 114 GLY A CA 1
ATOM 930 C C . GLY A 1 114 ? -1.106 15.064 3.781 1.00 50.72 114 GLY A C 1
ATOM 931 O O . GLY A 1 114 ? -0.352 15.303 4.713 1.00 50.72 114 GLY A O 1
ATOM 932 N N . ALA A 1 115 ? -2.248 15.737 3.609 1.00 51.50 115 ALA A N 1
ATOM 933 C CA . ALA A 1 115 ? -2.637 16.829 4.501 1.00 51.50 115 ALA A CA 1
ATOM 934 C C . ALA A 1 115 ? -3.211 16.304 5.818 1.00 51.50 115 ALA A C 1
ATOM 936 O O . ALA A 1 115 ? -2.845 16.806 6.872 1.00 51.50 115 ALA A O 1
ATOM 937 N N . GLU A 1 116 ? -4.055 15.271 5.777 1.00 56.66 116 GLU A N 1
ATOM 938 C CA . GLU A 1 116 ? -4.620 14.669 6.992 1.00 56.66 116 GLU A CA 1
ATOM 939 C C . GLU A 1 116 ? -3.552 13.941 7.814 1.00 56.66 116 GLU A C 1
ATOM 941 O O . GLU A 1 116 ? -3.528 14.060 9.035 1.00 56.66 116 GLU A O 1
ATOM 946 N N . HIS A 1 117 ? -2.600 13.265 7.163 1.00 55.91 117 HIS A N 1
ATOM 947 C CA . HIS A 1 117 ? -1.473 12.656 7.865 1.00 55.91 117 HIS A CA 1
ATOM 948 C C . HIS A 1 117 ? -0.522 13.709 8.454 1.00 55.91 117 HIS A C 1
ATOM 950 O O . HIS A 1 117 ? -0.126 13.581 9.605 1.00 55.91 117 HIS A O 1
ATOM 956 N N . LYS A 1 118 ? -0.210 14.792 7.723 1.00 57.72 118 LYS A N 1
ATOM 957 C CA . LYS A 1 118 ? 0.574 15.917 8.269 1.00 57.72 118 LYS A CA 1
ATOM 958 C C . LYS A 1 118 ? -0.136 16.604 9.436 1.00 57.72 118 LYS A C 1
ATOM 960 O O . LYS A 1 118 ? 0.515 16.927 10.421 1.00 57.72 118 LYS A O 1
ATOM 965 N N . LYS A 1 119 ? -1.459 16.786 9.363 1.00 67.06 119 LYS A N 1
ATOM 966 C CA . LYS A 1 119 ? -2.270 17.280 10.488 1.00 67.06 119 LYS A CA 1
ATOM 967 C C . LYS A 1 119 ? -2.215 16.324 11.678 1.00 67.06 119 LYS A C 1
ATOM 969 O O . LYS A 1 119 ? -2.062 16.790 12.798 1.00 67.06 119 LYS A O 1
ATOM 974 N N . ALA A 1 120 ? -2.316 15.015 11.448 1.00 60.81 120 ALA A N 1
ATOM 975 C CA . ALA A 1 120 ? -2.252 14.007 12.503 1.00 60.81 120 ALA A CA 1
ATOM 976 C C . ALA A 1 120 ? -0.865 13.942 13.161 1.00 60.81 120 ALA A C 1
ATOM 978 O O . ALA A 1 120 ? -0.789 13.911 14.383 1.00 60.81 120 ALA A O 1
ATOM 979 N N . LEU A 1 121 ? 0.219 13.985 12.380 1.00 59.38 121 LEU A N 1
ATOM 980 C CA . LEU A 1 121 ? 1.587 14.063 12.902 1.00 59.38 121 LEU A CA 1
ATOM 981 C C . LEU A 1 121 ? 1.815 15.365 13.674 1.00 59.38 121 LEU A C 1
ATOM 983 O O . LEU A 1 121 ? 2.263 15.315 14.810 1.00 59.38 121 LEU A O 1
ATOM 987 N N . SER A 1 122 ? 1.405 16.510 13.120 1.00 68.88 122 SER A N 1
ATOM 988 C CA . SER A 1 122 ? 1.479 17.804 13.811 1.00 68.88 122 SER A CA 1
ATOM 989 C C . SER A 1 122 ? 0.660 17.815 15.107 1.00 68.88 122 SER A C 1
ATOM 991 O O . SER A 1 122 ? 1.085 18.381 16.113 1.00 68.88 122 SER A O 1
ATOM 993 N N . TRP A 1 123 ? -0.506 17.160 15.118 1.00 73.50 123 TRP A N 1
ATOM 994 C CA . TRP A 1 123 ? -1.301 16.973 16.327 1.00 73.50 123 TRP A CA 1
ATOM 995 C C . TRP A 1 123 ? -0.574 16.088 17.343 1.00 73.50 123 TRP A C 1
ATOM 997 O O . TRP A 1 123 ? -0.523 16.454 18.514 1.00 73.50 123 TRP A O 1
ATOM 1007 N N . LEU A 1 124 ? 0.014 14.968 16.912 1.00 62.50 124 LEU A N 1
ATOM 1008 C CA . LEU A 1 124 ? 0.772 14.064 17.779 1.00 62.50 124 LEU A CA 1
ATOM 1009 C C . LEU A 1 124 ? 1.989 14.766 18.385 1.00 62.50 124 LEU A C 1
ATOM 1011 O O . LEU A 1 124 ? 2.141 14.726 19.598 1.00 62.50 124 LEU A O 1
ATOM 1015 N N . GLU A 1 125 ? 2.785 15.480 17.588 1.00 73.25 125 GLU A N 1
ATOM 1016 C CA . GLU A 1 125 ? 3.925 16.282 18.056 1.00 73.25 125 GLU A CA 1
ATOM 1017 C C . GLU A 1 125 ? 3.491 17.335 19.080 1.00 73.25 125 GLU A C 1
ATOM 1019 O O . GLU A 1 125 ? 4.085 17.461 20.151 1.00 73.25 125 GLU A O 1
ATOM 1024 N N . LYS A 1 126 ? 2.397 18.054 18.797 1.00 73.69 126 LYS A N 1
ATOM 1025 C CA . LYS A 1 126 ? 1.854 19.076 19.700 1.00 73.69 126 LYS A CA 1
ATOM 1026 C C . LYS A 1 126 ? 1.402 18.501 21.047 1.00 73.69 126 LYS A C 1
ATOM 1028 O O . LYS A 1 126 ? 1.453 19.208 22.052 1.00 73.69 126 LYS A O 1
ATOM 1033 N N . HIS A 1 127 ? 0.955 17.247 21.081 1.00 68.62 127 HIS A N 1
ATOM 1034 C CA . HIS A 1 127 ? 0.386 16.619 22.276 1.00 68.62 127 HIS A CA 1
ATOM 1035 C C . HIS A 1 127 ? 1.269 15.510 22.871 1.00 68.62 127 HIS A C 1
ATOM 1037 O O . HIS A 1 127 ? 0.893 14.892 23.863 1.00 68.62 127 HIS A O 1
ATOM 1043 N N . GLN A 1 128 ? 2.475 15.288 22.347 1.00 58.47 128 GLN A N 1
ATOM 1044 C CA . GLN A 1 128 ? 3.407 14.287 22.872 1.00 58.47 128 GLN A CA 1
ATOM 1045 C C . GLN A 1 128 ? 3.863 14.617 24.307 1.00 58.47 128 GLN A C 1
ATOM 1047 O O . GLN A 1 128 ? 4.103 13.714 25.101 1.00 58.47 128 GLN A O 1
ATOM 1052 N N . ASN A 1 129 ? 3.874 15.906 24.672 1.00 53.38 129 ASN A N 1
ATOM 1053 C CA . ASN A 1 129 ? 4.243 16.396 26.007 1.00 53.38 129 ASN A CA 1
ATOM 1054 C C . ASN A 1 129 ? 3.064 16.555 26.986 1.00 53.38 129 ASN A C 1
ATOM 1056 O O . ASN A 1 129 ? 3.286 16.939 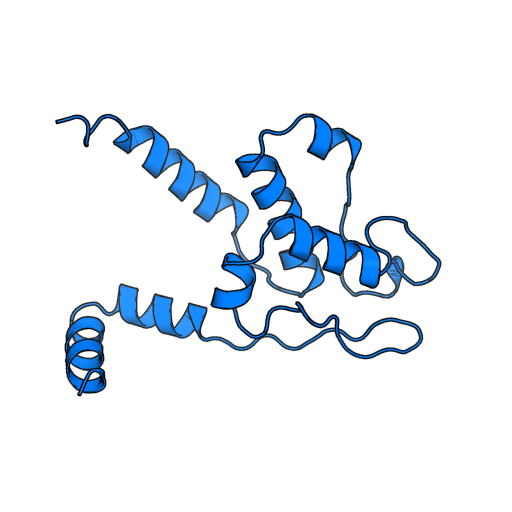28.129 1.00 53.38 129 ASN A O 1
ATOM 1060 N N . THR A 1 130 ? 1.816 16.298 26.577 1.00 50.88 130 THR A N 1
ATOM 1061 C CA . THR A 1 130 ? 0.647 16.438 27.480 1.00 50.88 130 THR A CA 1
ATOM 1062 C C . THR A 1 130 ? 0.309 15.162 28.252 1.00 50.88 130 THR A C 1
ATOM 1064 O O . THR A 1 130 ? -0.479 15.222 29.189 1.00 50.88 130 THR A O 1
ATOM 1067 N N . TRP A 1 131 ? 0.934 14.031 27.911 1.00 44.47 131 TRP A N 1
ATOM 1068 C CA . TRP A 1 131 ? 0.726 12.731 28.568 1.00 44.47 131 TRP A CA 1
ATOM 1069 C C . TRP A 1 131 ? 1.929 12.258 29.394 1.00 44.47 131 TRP A C 1
ATOM 1071 O O . TRP A 1 131 ? 1.924 11.131 29.882 1.00 44.47 131 TRP A O 1
ATOM 1081 N N . ALA A 1 132 ? 2.952 13.103 29.557 1.00 44.16 132 ALA A N 1
ATOM 1082 C CA . ALA A 1 132 ? 4.026 12.875 30.516 1.00 44.16 132 ALA A CA 1
ATOM 1083 C C . ALA A 1 132 ? 3.514 13.231 31.922 1.00 44.16 132 ALA A C 1
ATOM 1085 O O . ALA A 1 132 ? 3.690 14.355 32.392 1.00 44.16 132 ALA A O 1
ATOM 1086 N N . ILE A 1 133 ? 2.808 12.281 32.537 1.00 44.06 133 ILE A N 1
ATOM 1087 C CA . ILE A 1 133 ? 2.549 12.225 33.981 1.00 44.06 133 ILE A CA 1
ATOM 1088 C C .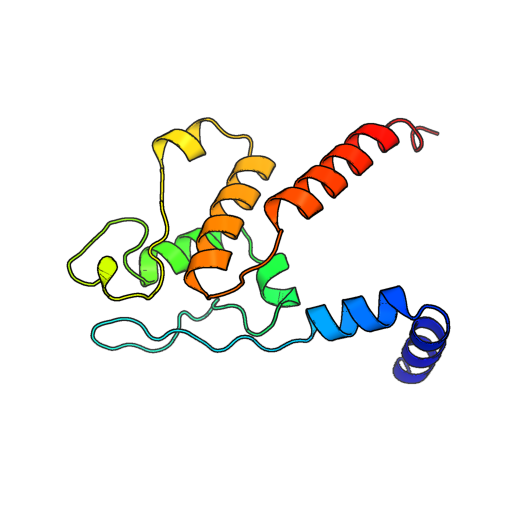 ILE A 1 133 ? 3.481 11.166 34.559 1.00 44.06 133 ILE A C 1
ATOM 1090 O O . ILE A 1 133 ? 3.542 10.070 33.955 1.00 44.06 133 ILE A O 1
#

Foldseek 3Di:
DPPVVVVVVCVVPVVVVVVVVQQAAAADFDAAPPGDRGDPQGQGGNVSLVVDDPVSLVVNCVRNCLQPNDPRQVVQPARQPNDPPVLVPDDRVVSSLNSSVSVCVRSPNDDDSVPVVVVVVVVCVVCVPVPPD

pLDDT: mean 83.43, std 15.89, range [42.59, 97.69]

Secondary structure (DSSP, 8-state):
--HHHHHHHHTT-HHHHHHHHHHHPBPPPPPPSSS-PPPTT--SBHHHHHH--HHHHHHHHHHTTTTTT-TTGGGSSS-----HHHHHTS-HHHHHHHHHHHHHHHTT--S-HHHHHHHHHHHHHHHTTSS--

Radius of gyration: 17.83 Å; chains: 1; bounding box: 42×32×54 Å

Organism: Macrophomina phaseolina (strain MS6) (NCBI:txid1126212)

Sequence (133 aa):
MSTNIMIGLLSKNPELHARVENLRTRLLPIYRMPTGPPHPCFPKTILHFWLLSESEINSIAQYYSQTEPDEYTLTYPHPMLWDHQAFSQMSTTERICAKRRELALFIGLRANMGAEHKKALSWLEKHQNTWAI